Protein AF-W2GZD4-F1 (afdb_monomer)

Sequence (112 aa):
MTNEVHALETRHIYAIPPMPEVCPIFAIGLYRMVYGVDSNVIQVFRGNDQYDRFRKTLRRVLESPGLKNELDRVGVRCGDIGTHSMRKEAATYCSSGSTACPSAIAVHLRTG

Secondary structure (DSSP, 8-state):
----------------TT-GGG-HHHHHHHHHHHH---TT---SS-SS-HHHHHHHHHHHHHTSHHHHHHHHHTT--GGG--HHHHHHHHHHHHHHSSTTPPPHHHHHHHH-

Foldseek 3Di:
DDPPPVPPPDFDADADVVCLVPGPVNVLVVVCVVPPDDPVDPDSDDDDDVVVVVQVVLLVVCPPPVNQVVCVVVVHHSVNDGPVNVLVVVLCCQCPVDPPHDHSVVSVVRSD

Organism: Phytophthora nicotianae (NCBI:txid4792)

Mean predicted aligned error: 8.43 Å

Radius of gyration: 17.73 Å; Cα contacts (8 Å, |Δi|>4): 56; chains: 1; bounding box: 33×49×42 Å

Solvent-accessible surface area (backbone atoms only — not comparable to full-atom values): 7153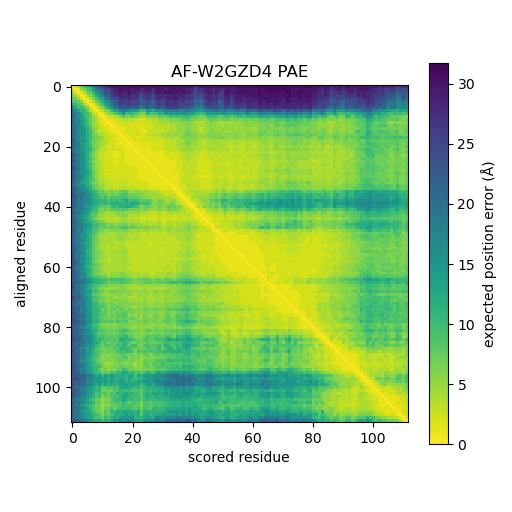 Å² total; per-residue (Å²): 137,80,85,77,72,78,72,76,76,82,78,85,85,68,73,39,83,95,46,57,93,76,11,61,54,54,51,52,49,54,49,38,71,76,72,52,84,58,94,89,50,92,64,92,64,86,81,76,63,63,66,61,52,48,50,54,50,51,51,56,54,39,66,31,73,71,49,35,53,52,32,55,73,74,73,41,58,65,86,76,65,45,80,69,46,56,59,51,50,52,45,48,48,56,43,64,70,46,102,82,40,58,54,62,65,68,41,50,77,72,68,111

Structure (mmCIF, N/CA/C/O backbone):
data_AF-W2GZD4-F1
#
_entry.id   AF-W2GZD4-F1
#
loop_
_atom_site.group_PDB
_atom_site.id
_atom_site.type_symbol
_atom_site.label_atom_id
_atom_site.label_alt_id
_atom_site.label_comp_id
_atom_site.label_asym_id
_atom_site.label_entity_id
_atom_site.label_seq_id
_atom_site.pdbx_PDB_ins_code
_atom_site.Cartn_x
_atom_site.Cartn_y
_atom_site.Cartn_z
_atom_site.occupancy
_atom_site.B_iso_or_equiv
_atom_site.auth_seq_id
_atom_site.auth_comp_id
_atom_site.auth_asym_id
_atom_site.auth_atom_id
_atom_site.pdbx_PDB_model_num
ATOM 1 N N . MET A 1 1 ? 11.451 35.560 -17.513 1.00 35.59 1 MET A N 1
ATOM 2 C CA . MET A 1 1 ? 10.638 34.325 -17.499 1.00 35.59 1 MET A CA 1
ATOM 3 C C . MET A 1 1 ? 11.585 33.140 -17.474 1.00 35.59 1 MET A C 1
ATOM 5 O O . MET A 1 1 ? 11.962 32.627 -18.517 1.00 35.59 1 MET A O 1
ATOM 9 N N . THR A 1 2 ? 12.064 32.784 -16.288 1.00 34.41 2 THR A N 1
ATOM 10 C CA . THR A 1 2 ? 12.835 31.559 -16.071 1.00 34.41 2 THR A CA 1
ATOM 11 C C . THR A 1 2 ? 11.838 30.419 -15.928 1.00 34.41 2 THR A C 1
ATOM 13 O O . THR A 1 2 ? 10.967 30.472 -15.065 1.00 34.41 2 THR A O 1
ATOM 16 N N . ASN A 1 3 ? 11.929 29.434 -16.820 1.00 38.56 3 ASN A N 1
ATOM 17 C CA . ASN A 1 3 ? 11.201 28.178 -16.707 1.00 38.56 3 ASN A CA 1
ATOM 18 C C . ASN A 1 3 ? 11.645 27.488 -15.413 1.00 38.56 3 ASN A C 1
ATOM 20 O O . ASN A 1 3 ? 12.687 26.834 -15.388 1.00 38.56 3 ASN A O 1
ATOM 24 N N . GLU A 1 4 ? 10.871 27.646 -14.341 1.00 39.81 4 GLU A N 1
ATOM 25 C CA . GLU A 1 4 ? 10.936 26.734 -13.208 1.00 39.81 4 GLU A CA 1
ATOM 26 C C . GLU A 1 4 ? 10.394 25.392 -13.688 1.00 39.81 4 GLU A C 1
ATOM 28 O O . GLU A 1 4 ? 9.196 25.110 -13.689 1.00 39.81 4 GLU A O 1
ATOM 33 N N . VAL A 1 5 ? 11.314 24.558 -14.162 1.00 47.34 5 VAL A N 1
ATOM 34 C CA . VAL A 1 5 ? 11.112 23.119 -14.171 1.00 47.34 5 VAL A CA 1
ATOM 35 C C . VAL A 1 5 ? 10.887 22.777 -12.703 1.00 47.34 5 VAL A C 1
ATOM 37 O O . VAL A 1 5 ? 11.838 22.791 -11.925 1.00 47.34 5 VAL A O 1
ATOM 40 N N . HIS A 1 6 ? 9.632 22.578 -12.294 1.00 49.75 6 HIS A N 1
ATOM 41 C CA . HIS A 1 6 ? 9.320 21.998 -10.995 1.00 49.75 6 HIS A CA 1
ATOM 42 C C . HIS A 1 6 ? 10.101 20.686 -10.919 1.00 49.75 6 HIS A C 1
ATOM 44 O O . HIS A 1 6 ? 9.708 19.685 -11.522 1.00 49.75 6 HIS A O 1
ATOM 50 N N . ALA A 1 7 ? 11.252 20.709 -10.248 1.00 47.69 7 ALA A N 1
ATOM 51 C CA . ALA A 1 7 ? 11.980 19.505 -9.927 1.00 47.69 7 ALA A CA 1
ATOM 52 C C . ALA A 1 7 ? 10.992 18.644 -9.142 1.00 47.69 7 ALA A C 1
ATOM 54 O O . ALA A 1 7 ? 10.525 19.046 -8.077 1.00 47.69 7 ALA A O 1
ATOM 55 N N . LEU A 1 8 ? 10.594 17.508 -9.717 1.00 55.88 8 LEU A N 1
ATOM 56 C CA . LEU A 1 8 ? 9.863 16.481 -8.990 1.00 55.88 8 LEU A CA 1
ATOM 57 C C . LEU A 1 8 ? 10.698 16.180 -7.746 1.00 55.88 8 LEU A C 1
ATOM 59 O O . LEU A 1 8 ? 11.769 15.591 -7.871 1.00 55.88 8 LEU A O 1
ATOM 63 N N . GLU A 1 9 ? 10.264 16.647 -6.574 1.00 62.00 9 GLU A N 1
ATOM 64 C CA . GLU A 1 9 ? 10.983 16.378 -5.334 1.00 62.00 9 G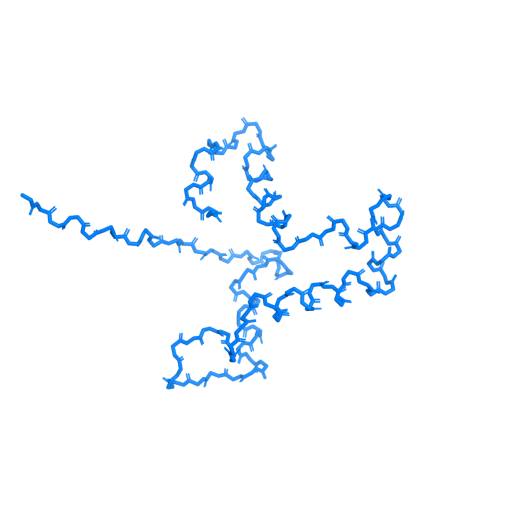LU A CA 1
ATOM 65 C C . GLU A 1 9 ? 11.134 14.863 -5.190 1.00 62.00 9 GLU A C 1
ATOM 67 O O . GLU A 1 9 ? 10.148 14.120 -5.106 1.00 62.00 9 GLU A O 1
ATOM 72 N N . THR A 1 10 ? 12.382 14.396 -5.203 1.00 66.75 10 THR A N 1
ATOM 73 C CA . THR A 1 10 ? 12.699 12.984 -5.031 1.00 66.75 10 THR A CA 1
ATOM 74 C C . THR A 1 10 ? 12.214 12.548 -3.654 1.00 66.75 10 THR A C 1
ATOM 76 O O . THR A 1 10 ? 12.763 12.940 -2.624 1.00 66.75 10 THR A O 1
ATOM 79 N N . ARG A 1 11 ? 11.163 11.726 -3.615 1.00 71.69 11 ARG A N 1
ATOM 80 C CA . ARG A 1 11 ? 10.673 11.144 -2.363 1.00 71.69 11 ARG A CA 1
ATOM 81 C C . ARG A 1 11 ? 11.558 9.959 -2.001 1.00 71.69 11 ARG A C 1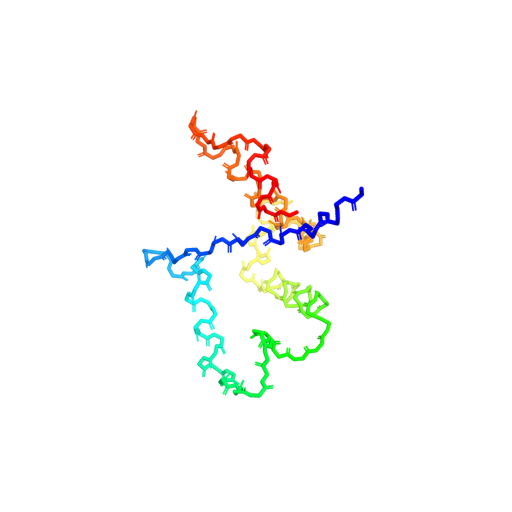
ATOM 83 O O . ARG A 1 11 ? 11.672 9.005 -2.768 1.00 71.69 11 ARG A O 1
ATOM 90 N N . HIS A 1 12 ? 12.163 10.009 -0.822 1.00 79.94 12 HIS A N 1
ATOM 91 C CA . HIS A 1 12 ? 12.947 8.899 -0.295 1.00 79.94 12 HIS A CA 1
ATOM 92 C C . HIS A 1 12 ? 12.030 7.880 0.392 1.00 79.94 12 HIS A C 1
ATOM 94 O O . HIS A 1 12 ? 11.203 8.244 1.228 1.00 79.94 12 HIS A O 1
ATOM 100 N N . ILE A 1 13 ? 12.189 6.603 0.042 1.00 83.56 13 ILE A N 1
ATOM 101 C CA . ILE A 1 13 ? 11.506 5.470 0.674 1.00 83.56 13 ILE A CA 1
ATOM 102 C C . ILE A 1 13 ? 12.565 4.654 1.412 1.00 83.56 13 ILE A C 1
ATOM 104 O O . ILE A 1 13 ? 13.587 4.297 0.830 1.00 83.56 13 ILE A O 1
ATOM 108 N N . TYR A 1 14 ? 12.319 4.361 2.688 1.00 86.06 14 TYR A N 1
ATOM 109 C CA . TYR A 1 14 ? 13.264 3.655 3.551 1.00 86.06 14 TYR A CA 1
ATOM 110 C C . TYR A 1 14 ? 12.795 2.229 3.842 1.00 86.06 14 TYR A C 1
ATOM 112 O O . TYR A 1 14 ? 11.597 1.939 3.864 1.00 86.06 14 TYR A O 1
ATOM 120 N N . ALA A 1 15 ? 13.753 1.333 4.073 1.00 92.19 15 ALA A N 1
ATOM 121 C CA . ALA A 1 15 ? 13.467 -0.008 4.560 1.00 92.19 15 ALA A CA 1
ATOM 122 C C . ALA A 1 15 ? 13.110 0.022 6.054 1.00 92.19 15 ALA A C 1
ATOM 124 O O . ALA A 1 15 ? 13.627 0.844 6.808 1.00 92.19 15 ALA A O 1
ATOM 125 N N . ILE A 1 16 ? 12.277 -0.928 6.481 1.00 92.25 16 ILE A N 1
ATOM 126 C CA . ILE A 1 16 ? 11.910 -1.160 7.883 1.00 92.25 16 ILE A CA 1
ATOM 127 C C . ILE A 1 16 ? 12.248 -2.625 8.228 1.00 92.25 16 ILE A C 1
ATOM 129 O O . ILE A 1 16 ? 11.356 -3.470 8.239 1.00 92.25 16 ILE A O 1
ATOM 133 N N .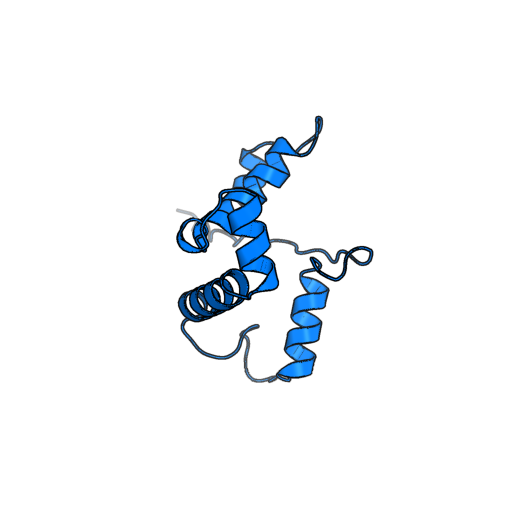 PRO A 1 17 ? 13.532 -2.974 8.454 1.00 91.12 17 PRO A N 1
ATOM 134 C CA . PRO A 1 17 ? 13.939 -4.366 8.678 1.00 91.12 17 PRO A CA 1
ATOM 135 C C . PRO A 1 17 ? 13.254 -5.082 9.859 1.00 91.12 17 PRO A C 1
ATOM 137 O O . PRO A 1 17 ? 12.944 -6.259 9.703 1.00 91.12 17 PRO A O 1
ATOM 140 N N . PRO A 1 18 ? 12.973 -4.427 11.007 1.00 94.69 18 PRO A N 1
ATOM 141 C CA . PRO A 1 18 ? 12.306 -5.092 12.132 1.00 94.69 18 PRO A CA 1
ATOM 142 C C . PRO A 1 18 ? 10.834 -5.452 11.889 1.00 94.69 18 PRO A C 1
ATOM 144 O O . PRO A 1 18 ? 10.282 -6.236 12.651 1.00 94.69 18 PRO A O 1
ATOM 147 N N . MET A 1 19 ? 10.190 -4.860 10.876 1.00 93.38 19 MET A N 1
ATOM 148 C CA . MET A 1 19 ? 8.773 -5.074 10.555 1.00 93.38 19 MET A CA 1
ATOM 149 C C . MET A 1 19 ? 8.615 -5.315 9.045 1.00 93.38 19 MET A C 1
ATOM 151 O O . MET A 1 19 ? 8.184 -4.418 8.305 1.00 93.38 19 MET A O 1
ATOM 155 N N . PRO A 1 20 ? 9.024 -6.496 8.547 1.00 93.75 20 PRO A N 1
ATOM 156 C CA . PRO A 1 20 ? 9.034 -6.790 7.118 1.00 93.75 20 PRO A CA 1
ATOM 157 C C . PRO A 1 20 ? 7.637 -6.735 6.482 1.00 93.75 20 PRO A C 1
ATOM 159 O O . PRO A 1 20 ? 7.527 -6.398 5.305 1.00 93.75 20 PRO A O 1
ATOM 162 N N . GLU A 1 21 ? 6.573 -6.983 7.248 1.00 91.69 21 GLU A N 1
ATOM 163 C CA . GLU A 1 21 ? 5.177 -7.008 6.790 1.00 91.69 21 GLU A CA 1
ATOM 164 C C . GLU A 1 21 ? 4.699 -5.646 6.269 1.00 91.69 21 GLU A C 1
ATOM 166 O O . GLU A 1 21 ? 3.821 -5.582 5.409 1.00 91.69 21 GLU A O 1
ATOM 171 N N . VAL A 1 22 ? 5.290 -4.555 6.766 1.00 89.06 22 VAL A N 1
ATOM 172 C CA . VAL A 1 22 ? 4.974 -3.174 6.360 1.00 89.06 22 VAL A CA 1
ATOM 173 C C . VAL A 1 22 ? 6.140 -2.486 5.645 1.00 89.06 22 VAL A C 1
ATOM 175 O O . VAL A 1 22 ? 6.053 -1.307 5.306 1.00 89.06 22 VAL A O 1
ATOM 178 N N . CYS A 1 23 ? 7.244 -3.199 5.400 1.00 93.25 23 CYS A N 1
ATOM 179 C CA . CYS A 1 23 ? 8.437 -2.649 4.767 1.00 93.25 23 CYS A CA 1
ATOM 180 C C . CYS A 1 23 ? 8.244 -2.526 3.240 1.00 93.25 23 CYS A C 1
ATOM 182 O O . CYS A 1 23 ? 8.199 -3.543 2.539 1.00 93.25 23 CYS A O 1
ATOM 184 N N . PRO A 1 24 ? 8.207 -1.304 2.671 1.00 90.81 24 PRO A N 1
ATOM 185 C CA . PRO A 1 24 ? 7.940 -1.117 1.244 1.00 90.81 24 PRO A CA 1
ATOM 186 C C . PRO A 1 24 ? 9.059 -1.679 0.357 1.00 90.81 24 PRO A C 1
ATOM 188 O O . PRO A 1 24 ? 8.788 -2.242 -0.702 1.00 90.81 24 PRO A O 1
ATOM 191 N N . ILE A 1 25 ? 10.317 -1.576 0.799 1.00 94.12 25 ILE A N 1
ATOM 192 C CA . ILE A 1 25 ? 11.473 -2.106 0.062 1.00 94.12 25 ILE A CA 1
ATOM 193 C C . ILE A 1 25 ? 11.418 -3.636 -0.004 1.00 94.12 25 ILE A C 1
ATOM 195 O O . ILE A 1 25 ? 11.643 -4.217 -1.065 1.00 94.12 25 ILE A O 1
ATOM 199 N N . PHE A 1 26 ? 11.053 -4.287 1.106 1.00 95.12 26 PHE A N 1
ATOM 200 C CA . PHE A 1 26 ? 10.886 -5.737 1.149 1.00 95.12 26 PHE A CA 1
ATOM 201 C C . PHE A 1 26 ? 9.716 -6.196 0.271 1.00 95.12 26 PHE A C 1
ATOM 203 O O . PHE A 1 26 ? 9.879 -7.120 -0.525 1.00 95.12 26 PHE A O 1
ATOM 210 N N . ALA A 1 27 ? 8.573 -5.503 0.328 1.00 93.81 27 ALA A N 1
ATOM 211 C CA . ALA A 1 27 ? 7.412 -5.806 -0.508 1.00 93.81 27 ALA A CA 1
ATOM 212 C C . ALA A 1 27 ? 7.724 -5.712 -2.015 1.00 93.81 27 ALA A C 1
ATOM 214 O O . ALA A 1 27 ? 7.321 -6.584 -2.788 1.00 93.81 27 ALA A O 1
ATOM 215 N N . ILE A 1 28 ? 8.484 -4.693 -2.440 1.00 92.31 28 ILE A N 1
ATOM 216 C CA . ILE A 1 28 ? 8.939 -4.555 -3.834 1.00 92.31 28 ILE A CA 1
ATOM 217 C C . ILE A 1 28 ? 9.892 -5.695 -4.210 1.00 92.31 28 ILE A C 1
ATOM 219 O O . ILE A 1 28 ? 9.749 -6.270 -5.290 1.00 92.31 28 ILE A O 1
ATOM 223 N N . GLY A 1 29 ? 10.833 -6.046 -3.329 1.00 93.00 29 GLY A N 1
ATOM 224 C CA . GLY A 1 29 ? 11.747 -7.170 -3.540 1.00 93.00 29 GLY A CA 1
ATOM 225 C C . GLY A 1 29 ? 10.999 -8.486 -3.753 1.00 93.00 29 GLY A C 1
ATOM 226 O O . GLY A 1 29 ? 11.206 -9.155 -4.764 1.00 93.00 29 GLY A O 1
ATOM 227 N N . LEU A 1 30 ? 10.055 -8.804 -2.863 1.00 94.62 30 LEU A N 1
ATOM 228 C CA . LEU A 1 30 ? 9.221 -10.002 -2.957 1.00 94.62 30 LEU A CA 1
ATOM 229 C C . LEU A 1 30 ? 8.401 -10.019 -4.254 1.00 94.62 30 LEU A C 1
ATOM 231 O O . LEU A 1 30 ? 8.369 -11.027 -4.958 1.00 94.62 30 LEU A O 1
ATOM 235 N N . TYR A 1 31 ? 7.787 -8.888 -4.616 1.00 93.19 31 TYR A N 1
ATOM 236 C CA . TYR A 1 31 ? 7.075 -8.750 -5.886 1.00 93.19 31 TYR A CA 1
ATOM 237 C C . TYR A 1 31 ? 7.991 -9.078 -7.072 1.00 93.19 31 TYR A C 1
ATOM 239 O O . TYR A 1 31 ? 7.622 -9.844 -7.961 1.00 93.19 31 TYR A O 1
ATOM 247 N N . ARG A 1 32 ? 9.213 -8.545 -7.079 1.00 91.56 32 ARG A N 1
ATOM 248 C CA . ARG A 1 32 ? 10.162 -8.758 -8.172 1.00 91.56 32 ARG A CA 1
ATOM 249 C C . ARG A 1 32 ? 10.698 -10.192 -8.223 1.00 91.56 32 ARG A C 1
ATOM 251 O O . ARG A 1 32 ? 10.932 -10.696 -9.316 1.00 91.56 32 ARG A O 1
ATOM 258 N N . MET A 1 33 ? 10.822 -10.870 -7.081 1.00 93.12 33 MET A N 1
ATOM 259 C CA . MET A 1 33 ? 11.155 -12.299 -7.029 1.00 93.12 33 MET A CA 1
ATOM 260 C C . MET A 1 33 ? 10.044 -13.169 -7.628 1.00 93.12 33 MET A C 1
ATOM 262 O O . MET A 1 33 ? 10.336 -14.118 -8.346 1.00 93.12 33 MET A O 1
ATOM 266 N N . VAL A 1 34 ? 8.775 -12.832 -7.373 1.00 93.88 34 VAL A N 1
ATOM 267 C CA . VAL A 1 34 ? 7.622 -13.593 -7.884 1.00 93.88 34 VAL A CA 1
ATOM 268 C C . VAL A 1 34 ? 7.376 -13.340 -9.374 1.00 93.88 34 VAL A C 1
ATOM 270 O O . VAL A 1 34 ? 7.050 -14.266 -10.112 1.00 93.88 34 VAL A O 1
ATOM 273 N N . TYR A 1 35 ? 7.513 -12.093 -9.834 1.00 89.69 35 TYR A N 1
ATOM 274 C CA . TYR A 1 35 ? 7.129 -11.694 -11.195 1.00 89.69 35 TYR A CA 1
ATOM 275 C C . TYR A 1 35 ? 8.300 -11.503 -12.170 1.00 89.69 35 TYR A C 1
ATOM 277 O O . TYR A 1 35 ? 8.048 -11.272 -13.359 1.00 89.69 35 TYR A O 1
ATOM 285 N N . GLY A 1 36 ? 9.539 -11.605 -11.684 1.00 87.88 36 GLY A N 1
ATOM 286 C CA . GLY A 1 36 ? 10.765 -11.361 -12.438 1.00 87.88 36 GLY A CA 1
ATOM 287 C C . GLY A 1 36 ? 11.099 -9.874 -12.613 1.00 87.88 36 GLY A C 1
ATOM 288 O O . GLY A 1 36 ? 10.265 -8.983 -12.420 1.00 87.88 36 GLY A O 1
ATOM 289 N N . VAL A 1 37 ? 12.347 -9.604 -13.001 1.00 84.69 37 VAL A N 1
ATOM 290 C CA . VAL A 1 37 ? 12.809 -8.285 -13.457 1.00 84.69 37 VAL A CA 1
ATOM 291 C C . VAL A 1 37 ? 12.874 -8.315 -14.981 1.00 84.69 37 VAL A C 1
ATOM 293 O O . VAL A 1 37 ? 13.615 -9.118 -15.538 1.00 84.69 37 VAL A O 1
ATOM 296 N N . ASP A 1 38 ? 12.132 -7.433 -15.648 1.00 83.62 38 ASP A N 1
ATOM 297 C CA . ASP A 1 38 ? 12.315 -7.174 -17.078 1.00 83.62 38 ASP A CA 1
ATOM 298 C C . ASP A 1 38 ? 13.190 -5.930 -17.252 1.00 83.62 38 ASP A C 1
ATOM 300 O O . ASP A 1 38 ? 12.801 -4.831 -16.850 1.00 83.62 38 ASP A O 1
ATOM 304 N N . SER A 1 39 ? 14.380 -6.113 -17.824 1.00 82.06 39 SER A N 1
ATOM 305 C CA . SER A 1 39 ? 15.346 -5.038 -18.077 1.00 82.06 39 SER A CA 1
ATOM 306 C C . SER A 1 39 ? 14.849 -4.013 -19.099 1.00 82.06 39 SER A C 1
ATOM 308 O O . SER A 1 39 ? 15.366 -2.900 -19.141 1.00 82.06 39 SER A O 1
ATOM 310 N N . ASN A 1 40 ? 13.845 -4.362 -19.908 1.00 82.75 40 ASN A N 1
ATOM 311 C CA . ASN A 1 40 ? 13.286 -3.487 -20.938 1.00 82.75 40 ASN A CA 1
ATOM 312 C C . ASN A 1 40 ? 12.104 -2.646 -20.432 1.00 82.75 40 ASN A C 1
ATOM 314 O O . ASN A 1 40 ? 11.575 -1.817 -21.172 1.00 82.75 40 ASN A O 1
ATOM 318 N N . VAL A 1 41 ? 11.670 -2.844 -19.180 1.00 81.50 41 VAL A N 1
ATOM 319 C CA . VAL A 1 41 ? 10.501 -2.172 -18.604 1.00 81.50 41 VAL A CA 1
ATOM 320 C C . VAL A 1 41 ? 10.912 -1.308 -17.415 1.00 81.50 41 VAL A C 1
ATOM 322 O O . VAL A 1 41 ? 11.342 -1.798 -16.374 1.00 81.50 41 VAL A O 1
ATOM 325 N N . ILE A 1 42 ? 10.690 0.001 -17.545 1.00 83.00 42 ILE A N 1
ATOM 326 C CA . ILE A 1 42 ? 10.982 1.000 -16.499 1.00 83.00 42 ILE A CA 1
ATOM 327 C C . ILE A 1 42 ? 9.956 0.930 -15.347 1.00 83.00 42 ILE A C 1
ATOM 329 O O . ILE A 1 42 ? 10.194 1.404 -14.238 1.00 83.00 42 ILE A O 1
ATOM 333 N N . GLN A 1 43 ? 8.793 0.316 -15.579 1.00 85.56 43 GLN A N 1
ATOM 334 C CA . GLN A 1 43 ? 7.714 0.233 -14.598 1.00 85.56 43 GLN A CA 1
ATOM 335 C C . GLN A 1 43 ? 8.024 -0.775 -13.474 1.00 85.56 43 GLN A C 1
ATOM 337 O O . GLN A 1 43 ? 8.418 -1.926 -13.697 1.00 85.56 43 GLN A O 1
ATOM 342 N N . VAL A 1 44 ? 7.774 -0.358 -12.229 1.00 86.38 44 VAL A N 1
ATOM 343 C CA . VAL A 1 44 ? 7.913 -1.223 -11.043 1.00 86.38 44 VAL A CA 1
ATOM 344 C C . VAL A 1 44 ? 6.834 -2.311 -11.017 1.00 86.38 44 VAL A C 1
ATOM 346 O O . VAL A 1 44 ? 7.123 -3.456 -10.675 1.00 86.38 44 VAL A O 1
ATOM 349 N N . PHE A 1 45 ? 5.608 -1.982 -11.426 1.00 89.31 45 PHE A N 1
ATOM 350 C CA . PHE A 1 45 ? 4.483 -2.915 -11.470 1.00 89.31 45 PHE A CA 1
ATOM 351 C C . PHE A 1 45 ? 4.092 -3.207 -12.915 1.00 89.31 45 PHE A C 1
ATOM 353 O O . PHE A 1 45 ? 3.972 -2.296 -13.728 1.00 89.31 45 PHE A O 1
ATOM 360 N N . ARG A 1 46 ? 3.866 -4.485 -13.228 1.00 86.25 46 ARG A N 1
ATOM 361 C CA . ARG A 1 46 ? 3.453 -4.927 -14.569 1.00 86.25 46 ARG A CA 1
ATOM 362 C C . ARG A 1 46 ? 2.042 -4.447 -14.910 1.00 86.25 46 ARG A C 1
ATOM 364 O O . ARG A 1 46 ? 1.213 -4.319 -14.009 1.00 86.25 46 ARG A O 1
ATOM 371 N N . GLY A 1 47 ? 1.747 -4.315 -16.201 1.00 86.31 47 GLY A N 1
ATOM 372 C CA . GLY A 1 47 ? 0.407 -4.035 -16.726 1.00 86.31 47 GLY A CA 1
ATOM 373 C C 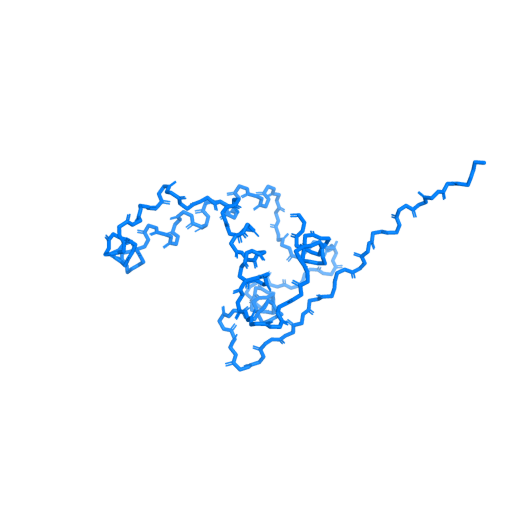. GLY A 1 47 ? -0.003 -2.563 -16.652 1.00 86.31 47 GLY A C 1
ATOM 374 O O . GLY A 1 47 ? 0.758 -1.705 -16.210 1.00 86.31 47 GLY A O 1
ATOM 375 N N . ASN A 1 48 ? -1.238 -2.295 -17.069 1.00 85.00 48 ASN A N 1
ATOM 376 C CA . ASN A 1 48 ? -1.854 -0.968 -17.044 1.00 85.00 48 ASN A CA 1
ATOM 377 C C . ASN A 1 48 ? -2.890 -0.872 -15.903 1.00 85.00 48 ASN A C 1
ATOM 379 O O . ASN A 1 48 ? -3.122 -1.850 -15.188 1.00 85.00 48 ASN A O 1
ATOM 383 N N . ASP A 1 49 ? -3.474 0.312 -15.698 1.00 90.25 49 ASP A N 1
ATOM 384 C CA . ASP A 1 49 ? -4.574 0.551 -14.744 1.00 90.25 49 ASP A CA 1
ATOM 385 C C . ASP A 1 49 ? -4.272 0.146 -13.293 1.00 90.25 49 ASP A C 1
ATOM 387 O O . ASP A 1 49 ? -5.060 -0.511 -12.605 1.00 90.25 49 ASP A O 1
ATOM 391 N N . GLN A 1 50 ? -3.106 0.570 -12.796 1.00 89.50 50 GLN A N 1
ATOM 392 C CA . GLN A 1 50 ? -2.616 0.204 -11.461 1.00 89.50 50 GLN A CA 1
ATOM 393 C C . GLN A 1 50 ? -3.597 0.560 -10.338 1.00 89.50 50 GLN A C 1
ATOM 395 O O . GLN A 1 50 ? -3.744 -0.207 -9.387 1.00 89.50 50 GLN A O 1
ATOM 400 N N . TYR A 1 51 ? -4.318 1.676 -10.471 1.00 89.00 51 TYR A N 1
ATOM 401 C CA . TYR A 1 51 ? -5.333 2.081 -9.502 1.00 89.00 51 TYR A CA 1
ATOM 402 C C . TYR A 1 51 ? -6.476 1.061 -9.395 1.00 89.00 51 TYR A C 1
ATOM 404 O O . TYR A 1 51 ? -6.840 0.658 -8.290 1.00 89.00 51 TYR A O 1
ATOM 412 N N . ASP A 1 52 ? -7.028 0.610 -10.525 1.00 92.06 52 ASP A N 1
ATOM 413 C CA . ASP A 1 52 ? -8.141 -0.344 -10.532 1.00 92.06 52 ASP A CA 1
ATOM 414 C C . ASP A 1 52 ? -7.693 -1.729 -10.044 1.00 92.06 52 ASP A C 1
ATOM 416 O O . ASP A 1 52 ? -8.374 -2.373 -9.242 1.00 92.06 52 ASP A O 1
ATOM 420 N N . ARG A 1 53 ? -6.487 -2.157 -10.434 1.00 92.88 53 ARG A N 1
ATOM 421 C CA . ARG A 1 53 ? -5.880 -3.399 -9.935 1.00 92.88 53 ARG A CA 1
ATOM 422 C C . ARG A 1 53 ? -5.680 -3.371 -8.425 1.00 92.88 53 ARG A C 1
ATOM 424 O O . ARG A 1 53 ? -6.035 -4.336 -7.742 1.00 92.88 53 ARG A O 1
ATOM 431 N N . PHE A 1 54 ? -5.145 -2.269 -7.903 1.00 91.00 54 PHE A N 1
ATOM 432 C CA . PHE A 1 54 ? -4.979 -2.068 -6.469 1.00 91.00 54 PHE A CA 1
ATOM 433 C C . PHE A 1 54 ? -6.332 -2.085 -5.758 1.00 91.00 54 PHE A C 1
ATOM 435 O O . PHE A 1 54 ? -6.511 -2.852 -4.818 1.00 91.00 54 PHE A O 1
ATOM 442 N N . ARG A 1 55 ? -7.323 -1.339 -6.262 1.00 91.31 55 ARG A N 1
ATOM 443 C CA . ARG A 1 55 ? -8.687 -1.305 -5.717 1.00 91.31 55 ARG A CA 1
ATOM 444 C C . ARG A 1 55 ? -9.322 -2.697 -5.638 1.00 91.31 55 ARG A C 1
ATOM 446 O O . ARG A 1 55 ? -9.900 -3.046 -4.610 1.00 91.31 55 ARG A O 1
ATOM 453 N N . LYS A 1 56 ? -9.221 -3.495 -6.705 1.00 93.50 56 LYS A N 1
ATOM 454 C CA . LYS A 1 56 ? -9.749 -4.870 -6.755 1.00 93.50 56 LYS A CA 1
ATOM 455 C C . LYS A 1 56 ? -9.029 -5.794 -5.774 1.00 93.50 56 LYS A C 1
ATOM 457 O O . LYS A 1 56 ? -9.673 -6.598 -5.104 1.00 93.50 56 LYS A O 1
ATOM 462 N N . THR A 1 57 ? -7.708 -5.661 -5.674 1.00 92.75 57 THR A N 1
ATOM 463 C CA . THR A 1 57 ? -6.890 -6.449 -4.742 1.00 92.75 57 THR A CA 1
ATOM 464 C C . THR A 1 57 ? -7.220 -6.098 -3.295 1.00 92.75 57 THR A C 1
ATOM 466 O O . THR A 1 57 ? -7.468 -6.998 -2.499 1.00 92.75 57 THR A O 1
ATOM 469 N N . LEU A 1 58 ? -7.315 -4.804 -2.978 1.00 92.31 58 LEU A N 1
ATOM 470 C CA . LEU A 1 58 ? -7.707 -4.306 -1.664 1.00 92.31 58 LEU A CA 1
ATOM 471 C C . LEU A 1 58 ? -9.071 -4.864 -1.252 1.00 92.31 58 LEU A C 1
ATOM 473 O O . LEU A 1 58 ? -9.193 -5.435 -0.174 1.00 92.31 58 LEU A O 1
ATOM 477 N N . ARG A 1 59 ? -10.072 -4.789 -2.138 1.00 93.12 59 ARG A N 1
ATOM 478 C CA . ARG A 1 59 ? -11.403 -5.351 -1.871 1.00 93.12 59 ARG A CA 1
ATOM 479 C C . ARG A 1 59 ? -11.340 -6.839 -1.528 1.00 93.12 59 ARG A C 1
ATOM 481 O O . ARG A 1 59 ? -11.914 -7.249 -0.528 1.00 93.12 59 ARG A O 1
ATOM 488 N N . ARG A 1 60 ? -10.594 -7.627 -2.307 1.00 94.81 60 ARG A N 1
ATOM 489 C CA . ARG A 1 60 ? -10.428 -9.067 -2.059 1.00 94.81 60 ARG A CA 1
ATOM 490 C C . ARG A 1 60 ? -9.805 -9.355 -0.690 1.00 94.81 60 ARG A C 1
ATOM 492 O O . ARG A 1 60 ? -10.204 -10.314 -0.040 1.00 94.81 60 ARG A O 1
ATOM 499 N N . VAL A 1 61 ? -8.824 -8.555 -0.269 1.00 93.31 61 VAL A N 1
ATOM 500 C CA . VAL A 1 61 ? -8.175 -8.711 1.042 1.00 93.31 61 VAL A CA 1
ATOM 501 C C . VAL A 1 61 ? -9.149 -8.372 2.171 1.00 93.31 61 VAL A C 1
ATOM 503 O O . VAL A 1 61 ? -9.276 -9.159 3.106 1.00 93.31 61 VAL A O 1
ATOM 506 N N . LEU A 1 62 ? -9.882 -7.260 2.060 1.00 93.31 62 LEU A N 1
ATOM 507 C CA . LEU A 1 62 ? -10.880 -6.837 3.053 1.00 93.31 62 LEU A CA 1
ATOM 508 C C . LEU A 1 62 ? -12.021 -7.852 3.204 1.00 93.31 62 LEU A C 1
ATOM 510 O O . LEU A 1 62 ? -12.473 -8.106 4.313 1.00 93.31 62 LEU A O 1
ATOM 514 N N . GLU A 1 63 ? -12.443 -8.474 2.104 1.00 94.75 63 GLU A N 1
ATOM 515 C CA . GLU A 1 63 ? -13.496 -9.495 2.090 1.00 94.75 63 GLU A CA 1
ATOM 516 C C . GLU A 1 63 ? -13.009 -10.889 2.525 1.00 94.75 63 GLU A C 1
ATOM 518 O O . GLU A 1 63 ? -13.816 -11.818 2.615 1.00 94.75 63 GLU A O 1
ATOM 523 N N . SER A 1 64 ? -11.709 -11.066 2.801 1.00 95.12 64 SER A N 1
ATOM 524 C CA . SER A 1 64 ? -11.187 -12.346 3.287 1.00 95.12 64 SER A CA 1
ATOM 525 C C . SER A 1 64 ? -11.811 -12.705 4.646 1.00 95.12 64 SER A C 1
ATOM 527 O O . SER A 1 64 ? -11.966 -11.817 5.485 1.00 95.12 64 SER A O 1
ATOM 529 N N . PRO A 1 65 ? -12.159 -13.982 4.913 1.00 90.44 65 PRO A N 1
ATOM 530 C CA . PRO A 1 65 ? -12.925 -14.351 6.108 1.00 90.44 65 PRO A CA 1
ATOM 531 C C . PRO A 1 65 ? -12.311 -13.866 7.427 1.00 90.44 65 PRO A C 1
ATOM 533 O O . PRO A 1 65 ? -13.034 -13.394 8.297 1.00 90.44 65 PRO A O 1
ATOM 536 N N . GLY A 1 66 ? -10.982 -13.930 7.565 1.00 91.81 66 GLY A N 1
ATOM 537 C CA . GLY A 1 66 ? -10.295 -13.457 8.769 1.00 91.81 66 GLY A CA 1
ATOM 538 C C . GLY A 1 66 ? -10.403 -11.944 8.954 1.00 91.81 66 GLY A C 1
ATOM 539 O O . GLY A 1 66 ? -10.792 -11.480 10.021 1.00 91.81 66 GLY A O 1
ATOM 540 N N . LEU A 1 67 ? -10.108 -11.169 7.906 1.00 92.94 67 LEU A N 1
ATOM 541 C CA . LEU A 1 67 ? -10.104 -9.712 8.007 1.00 92.94 67 LEU A CA 1
ATOM 542 C C . LEU A 1 67 ? -11.519 -9.137 8.074 1.00 92.94 67 LEU A C 1
ATOM 544 O O . LEU A 1 67 ? -11.764 -8.221 8.851 1.00 92.94 67 LEU A O 1
ATOM 548 N N . LYS A 1 68 ? -12.465 -9.702 7.321 1.00 93.88 68 LYS A N 1
ATOM 549 C CA . LYS A 1 68 ? -13.868 -9.291 7.359 1.00 93.88 68 LYS A CA 1
ATOM 550 C C . LYS A 1 68 ? -14.458 -9.432 8.763 1.00 93.88 68 LYS A C 1
ATOM 552 O O . LYS A 1 68 ? -15.100 -8.502 9.236 1.00 93.88 68 LYS A O 1
ATOM 557 N N . ASN A 1 69 ? -14.194 -10.551 9.438 1.00 93.94 69 ASN A N 1
ATOM 558 C CA . ASN A 1 69 ? -14.669 -10.770 10.804 1.00 93.94 69 ASN A CA 1
ATOM 559 C C . ASN A 1 69 ? -14.075 -9.752 11.787 1.00 93.94 69 ASN A C 1
ATOM 561 O O . ASN A 1 69 ? -14.790 -9.248 12.649 1.00 93.94 69 ASN A O 1
ATOM 565 N N . GLU A 1 70 ? -12.787 -9.424 11.653 1.00 95.19 70 GLU A N 1
ATOM 566 C CA . GLU A 1 70 ? -12.156 -8.391 12.481 1.00 95.19 70 GLU A CA 1
ATOM 567 C C . GLU A 1 70 ? -12.728 -6.998 12.209 1.00 95.19 70 GLU A C 1
ATOM 569 O O . GLU A 1 70 ? -12.971 -6.248 13.151 1.00 95.19 70 GLU A O 1
ATOM 574 N N . LEU A 1 71 ? -12.993 -6.667 10.943 1.00 93.38 71 LEU A N 1
ATOM 575 C CA . LEU A 1 71 ? -13.639 -5.413 10.556 1.00 93.38 71 LEU A CA 1
ATOM 576 C C . LEU A 1 71 ? -15.046 -5.308 11.159 1.00 93.38 71 LEU A C 1
ATOM 578 O O . LEU A 1 71 ? -15.353 -4.318 11.825 1.00 93.38 71 LEU A O 1
ATOM 582 N N . ASP A 1 72 ? -15.855 -6.360 11.030 1.00 93.38 72 ASP A N 1
ATOM 583 C CA . ASP A 1 72 ? -17.1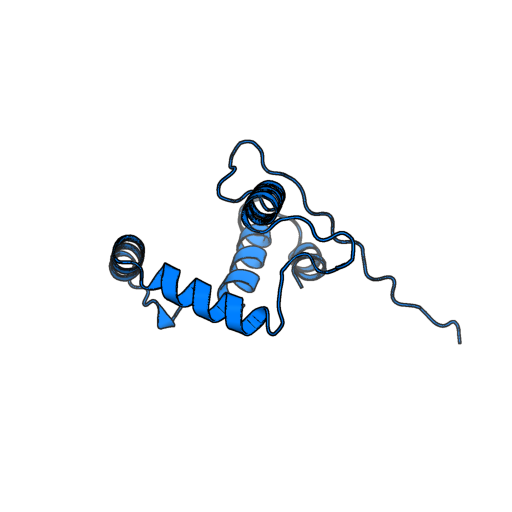90 -6.420 11.628 1.00 93.38 72 ASP A CA 1
ATOM 584 C C . ASP A 1 72 ? -17.116 -6.305 13.166 1.00 93.38 72 ASP A C 1
ATOM 586 O O . ASP A 1 72 ? -17.916 -5.587 13.771 1.00 93.38 72 ASP A O 1
ATOM 590 N N . ARG A 1 73 ? -16.111 -6.925 13.808 1.00 95.62 73 ARG A N 1
ATOM 591 C CA . ARG A 1 73 ? -15.871 -6.837 15.262 1.00 95.62 73 ARG A CA 1
ATOM 592 C C . ARG A 1 73 ? -15.586 -5.408 15.731 1.00 95.62 73 ARG A C 1
ATOM 594 O O . ARG A 1 73 ? -15.992 -5.048 16.834 1.00 95.62 73 ARG A O 1
ATOM 601 N N . VAL A 1 74 ? -14.896 -4.601 14.923 1.00 94.44 74 VAL A N 1
ATOM 602 C CA . VAL A 1 74 ? -14.624 -3.182 15.225 1.00 94.44 74 VAL A CA 1
ATOM 603 C C . VAL A 1 74 ? -15.691 -2.230 14.669 1.00 94.44 74 VAL A C 1
ATOM 605 O O . VAL A 1 74 ? -15.538 -1.015 14.771 1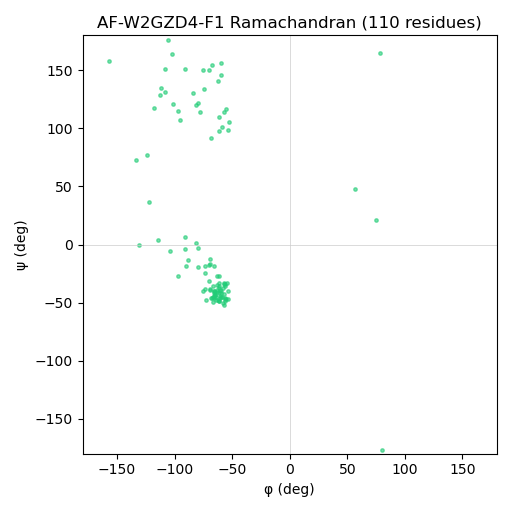.00 94.44 74 VAL A O 1
ATOM 608 N N . GLY A 1 75 ? -16.783 -2.761 14.109 1.00 94.62 75 GLY A N 1
ATOM 609 C CA . GLY A 1 75 ? -17.901 -1.973 13.590 1.00 94.62 75 GLY A CA 1
ATOM 610 C C . GLY A 1 75 ? -17.625 -1.280 12.252 1.00 94.62 75 GLY A C 1
ATOM 611 O O . GLY A 1 75 ? -18.310 -0.314 11.922 1.00 94.62 75 GLY A O 1
ATOM 612 N N . VAL A 1 76 ? -16.640 -1.753 11.485 1.00 93.06 76 VAL A N 1
ATOM 613 C CA . VAL A 1 76 ? -16.261 -1.211 10.172 1.00 93.06 76 VAL A CA 1
ATOM 614 C C . VAL A 1 76 ? -16.687 -2.188 9.085 1.00 93.06 76 VAL A C 1
ATOM 616 O O . VAL A 1 76 ? -16.383 -3.373 9.157 1.00 93.06 76 VAL A O 1
ATOM 619 N N . ARG A 1 77 ? -17.359 -1.718 8.030 1.00 90.75 77 ARG A N 1
ATOM 620 C CA . ARG A 1 77 ? -17.685 -2.568 6.877 1.00 90.75 77 ARG A CA 1
ATOM 621 C C . ARG A 1 77 ? -16.582 -2.472 5.834 1.00 90.75 77 ARG A C 1
ATOM 623 O O . ARG A 1 77 ? -15.976 -1.424 5.635 1.00 90.75 77 ARG A O 1
ATOM 630 N N . CYS A 1 78 ? -16.385 -3.538 5.058 1.00 87.38 78 CYS A N 1
ATOM 631 C CA . CYS A 1 78 ? -15.410 -3.541 3.957 1.00 87.38 78 CYS A CA 1
ATOM 632 C C . CYS A 1 78 ? -15.621 -2.385 2.958 1.00 87.38 78 CYS A C 1
ATOM 634 O O . CYS A 1 78 ? -14.660 -1.881 2.384 1.00 87.38 78 CYS A O 1
ATOM 636 N N . GLY A 1 79 ? -16.875 -1.969 2.741 1.00 86.62 79 GLY A N 1
ATOM 637 C CA . GLY A 1 79 ? -17.224 -0.859 1.850 1.00 86.62 79 GLY A CA 1
ATOM 638 C C . GLY A 1 79 ? -16.807 0.523 2.361 1.00 86.62 79 GLY A C 1
ATOM 639 O O . GLY A 1 79 ? -16.708 1.445 1.553 1.00 86.62 79 GLY A O 1
ATOM 640 N N . ASP A 1 80 ? -16.525 0.653 3.658 1.00 87.56 80 ASP A N 1
ATOM 641 C CA . ASP A 1 80 ? -16.139 1.917 4.291 1.00 87.56 80 ASP A CA 1
ATOM 642 C C . ASP A 1 80 ? -14.651 2.236 4.050 1.00 87.56 80 ASP A C 1
ATOM 644 O O . ASP A 1 80 ? -14.226 3.391 4.120 1.00 87.56 80 ASP A O 1
ATOM 648 N N . ILE A 1 81 ? -13.852 1.220 3.702 1.00 88.06 81 ILE A N 1
ATOM 649 C CA . ILE A 1 81 ? -12.420 1.353 3.425 1.00 88.06 81 ILE A CA 1
ATOM 650 C C . ILE A 1 81 ? -12.201 1.503 1.917 1.00 88.06 81 ILE A C 1
ATOM 652 O O . ILE A 1 81 ? -12.319 0.561 1.129 1.00 88.06 81 ILE A O 1
ATOM 656 N N . GLY A 1 82 ? -11.850 2.721 1.505 1.00 86.50 82 GLY A N 1
ATOM 657 C CA . GLY A 1 82 ? -11.496 3.050 0.128 1.00 86.50 82 GLY A CA 1
ATOM 658 C C . GLY A 1 82 ? -9.988 3.181 -0.084 1.00 86.50 82 GLY A C 1
ATOM 659 O O . GLY A 1 82 ? -9.217 3.417 0.842 1.00 86.50 82 GLY A O 1
ATOM 660 N N . THR A 1 83 ? -9.561 3.144 -1.347 1.00 82.88 83 THR A N 1
ATOM 661 C CA . THR A 1 83 ? -8.163 3.416 -1.741 1.00 82.88 83 THR A CA 1
ATOM 662 C C . THR A 1 83 ? -7.685 4.800 -1.286 1.00 82.88 83 THR A C 1
ATOM 664 O O . THR A 1 83 ? -6.523 4.973 -0.928 1.00 82.88 83 THR A O 1
ATOM 667 N N . HIS A 1 84 ? -8.587 5.786 -1.248 1.00 78.44 84 HIS A N 1
ATOM 668 C CA . HIS A 1 84 ? -8.296 7.127 -0.741 1.00 78.44 84 HIS A CA 1
ATOM 669 C C . HIS A 1 84 ? -8.165 7.189 0.788 1.00 78.44 84 HIS A C 1
ATOM 671 O O . HIS A 1 84 ? -7.490 8.096 1.277 1.00 78.44 84 HIS A O 1
ATOM 677 N N . SER A 1 85 ? -8.782 6.261 1.532 1.00 78.81 85 SER A N 1
ATOM 678 C CA . SER A 1 85 ? -8.702 6.213 2.998 1.00 78.81 85 SER A CA 1
ATOM 679 C C . SER A 1 85 ? 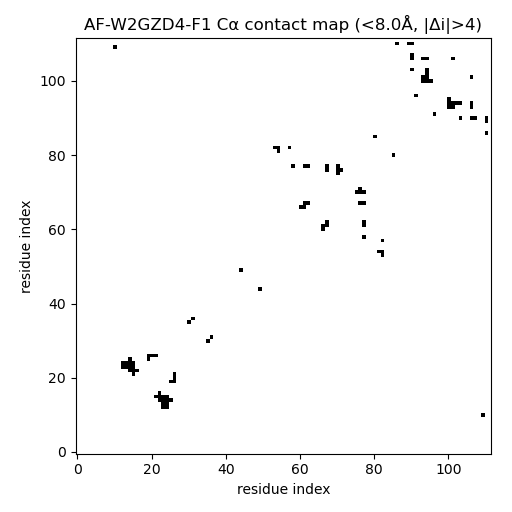-7.280 5.889 3.440 1.00 78.81 85 SER A C 1
ATOM 681 O O . SER A 1 85 ? -6.716 6.636 4.228 1.00 78.81 85 SER A O 1
ATOM 683 N N . MET A 1 86 ? -6.634 4.901 2.810 1.00 76.62 86 MET A N 1
ATOM 684 C CA . MET A 1 86 ? -5.260 4.499 3.149 1.00 76.62 86 MET A CA 1
ATOM 685 C C . MET A 1 86 ? -4.248 5.646 3.041 1.00 76.62 86 MET A C 1
ATOM 687 O O . MET A 1 86 ? -3.397 5.816 3.911 1.00 76.62 86 MET A O 1
ATOM 691 N N . ARG A 1 87 ? -4.347 6.468 1.986 1.00 72.31 87 ARG A N 1
ATOM 692 C CA . ARG A 1 87 ? -3.457 7.626 1.814 1.00 72.31 87 ARG A CA 1
ATOM 693 C C . ARG A 1 87 ? -3.663 8.665 2.920 1.00 72.31 87 ARG A C 1
ATOM 695 O O . ARG A 1 87 ? -2.691 9.201 3.443 1.00 72.31 87 ARG A O 1
ATOM 702 N N . LYS A 1 88 ? -4.922 8.947 3.269 1.00 80.56 88 LYS A N 1
ATOM 703 C CA . LYS A 1 88 ? -5.275 9.914 4.318 1.00 80.56 88 LYS A CA 1
ATOM 704 C C . LYS A 1 88 ? -4.856 9.414 5.697 1.00 80.56 88 LYS A C 1
ATOM 706 O O . LYS A 1 88 ? -4.224 10.153 6.437 1.00 80.56 88 LYS A O 1
ATOM 711 N N . GLU A 1 89 ? -5.151 8.158 6.006 1.00 79.19 89 GLU A N 1
ATOM 712 C CA . GLU A 1 89 ? -4.821 7.526 7.284 1.00 79.19 89 GLU A CA 1
ATOM 713 C C . GLU A 1 89 ? -3.314 7.490 7.530 1.00 79.19 89 GLU A C 1
ATOM 715 O O . GLU A 1 89 ? -2.877 7.826 8.628 1.00 79.19 89 GLU A O 1
ATOM 720 N N . ALA A 1 90 ? -2.508 7.175 6.509 1.00 80.12 90 ALA A N 1
ATOM 721 C CA . ALA A 1 90 ? -1.052 7.217 6.625 1.00 80.12 90 ALA A CA 1
ATOM 722 C C . ALA A 1 90 ? -0.545 8.628 6.976 1.00 80.12 90 ALA A C 1
ATOM 724 O O . ALA A 1 90 ? 0.292 8.784 7.866 1.00 80.12 90 ALA A O 1
ATOM 725 N N . ALA A 1 91 ? -1.082 9.666 6.323 1.00 81.62 91 ALA A N 1
ATOM 726 C CA . ALA A 1 91 ? -0.730 11.050 6.627 1.00 81.62 91 ALA A CA 1
ATOM 727 C C . ALA A 1 91 ? -1.158 11.445 8.050 1.00 81.62 91 ALA A C 1
ATOM 729 O O . ALA A 1 91 ? -0.356 12.013 8.795 1.00 81.62 91 ALA A O 1
ATOM 730 N N . THR A 1 92 ? -2.384 11.093 8.455 1.00 83.38 92 THR A N 1
ATOM 731 C CA . THR A 1 92 ? -2.881 11.326 9.815 1.00 83.38 92 THR A CA 1
ATOM 732 C C . THR A 1 92 ? -1.969 10.661 10.836 1.00 83.38 92 THR A C 1
ATOM 734 O O . THR A 1 92 ? -1.439 11.363 11.692 1.00 83.38 92 THR A O 1
ATOM 737 N N . TYR A 1 93 ? -1.678 9.368 10.679 1.00 83.88 93 TYR A N 1
ATOM 738 C CA . TYR A 1 93 ? -0.792 8.615 11.565 1.00 83.88 93 TYR A CA 1
ATOM 739 C C . TYR A 1 93 ? 0.581 9.283 11.724 1.00 83.88 93 TYR A C 1
ATOM 741 O O . TYR A 1 93 ? 1.043 9.486 12.847 1.00 83.88 93 TYR A O 1
ATOM 749 N N . CYS A 1 94 ? 1.211 9.712 10.624 1.00 81.19 94 CYS A N 1
ATOM 750 C CA . CYS A 1 94 ? 2.489 10.427 10.680 1.00 81.19 94 CYS A CA 1
ATOM 751 C C . CYS A 1 94 ? 2.395 11.773 11.416 1.00 81.19 94 CYS A C 1
ATOM 753 O O . CYS A 1 94 ? 3.349 12.168 12.083 1.00 81.19 94 CYS A O 1
ATOM 755 N N . SER A 1 95 ? 1.271 12.480 11.285 1.00 85.38 95 SER A N 1
ATOM 756 C CA . SER A 1 95 ? 1.057 13.809 11.874 1.00 85.38 95 SER A CA 1
ATOM 757 C C . SER A 1 95 ? 0.492 13.808 13.298 1.00 85.38 95 SER A C 1
ATOM 759 O O . SER A 1 95 ? 0.490 14.860 13.925 1.00 85.38 95 SER A O 1
ATOM 761 N N . SER A 1 96 ? -0.006 12.674 13.803 1.00 83.56 96 SER A N 1
ATOM 762 C CA . SER A 1 96 ? -0.672 12.586 15.113 1.00 83.56 96 SER A CA 1
ATOM 763 C C . SER A 1 96 ? -0.162 11.449 16.006 1.00 83.56 96 SER A C 1
ATOM 765 O O 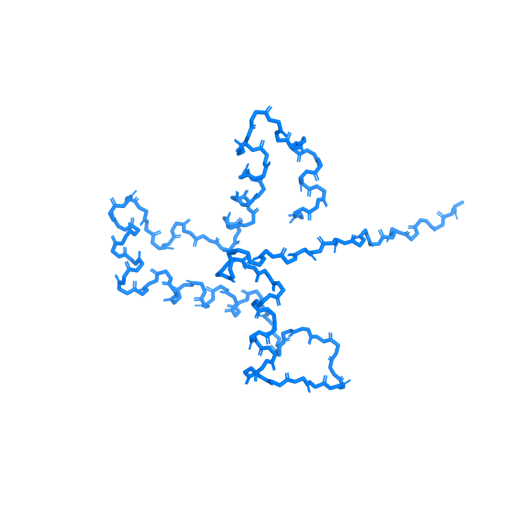. SER A 1 96 ? -0.666 11.272 17.111 1.00 83.56 96 SER A O 1
ATOM 767 N N . GLY A 1 97 ? 0.805 10.653 15.543 1.00 75.88 97 GLY A N 1
ATOM 768 C CA . GLY A 1 97 ? 1.280 9.450 16.239 1.00 75.88 97 GLY A CA 1
ATOM 769 C C . GLY A 1 97 ? 2.299 9.681 17.362 1.00 75.88 97 GLY A C 1
ATOM 770 O O . GLY A 1 97 ? 2.784 8.712 17.938 1.00 75.88 97 GLY A O 1
ATOM 771 N N . SER A 1 98 ? 2.677 10.927 17.662 1.00 77.75 98 SER A N 1
ATOM 772 C CA . SER A 1 98 ? 3.665 11.255 18.701 1.00 77.75 98 SER A CA 1
ATOM 773 C C . SER A 1 98 ? 3.482 12.687 19.207 1.00 77.75 98 SER A C 1
ATOM 775 O O . SER A 1 98 ? 2.962 13.529 18.489 1.00 77.75 98 SER A O 1
ATOM 777 N N . THR A 1 99 ? 3.959 13.006 20.411 1.00 80.44 99 THR A N 1
ATOM 778 C CA . THR A 1 99 ? 4.050 14.397 20.901 1.00 80.44 99 THR A CA 1
ATOM 779 C C . THR A 1 99 ? 5.106 15.230 20.162 1.00 80.44 99 THR A C 1
ATOM 781 O O . THR A 1 99 ? 5.106 16.452 20.278 1.00 80.44 99 THR A O 1
ATOM 784 N N . ALA A 1 100 ? 5.980 14.585 19.382 1.00 83.25 100 ALA A N 1
ATOM 785 C CA . ALA A 1 100 ? 7.008 15.210 18.547 1.00 83.25 100 ALA A CA 1
ATOM 786 C C . ALA A 1 100 ? 6.861 14.821 17.061 1.00 83.25 100 ALA A C 1
ATOM 788 O O . ALA A 1 100 ? 7.846 14.576 16.362 1.00 83.25 100 ALA A O 1
ATOM 789 N N . CYS A 1 101 ? 5.627 14.688 16.574 1.00 81.75 101 CYS A N 1
ATOM 790 C CA . CYS A 1 101 ? 5.366 14.390 15.169 1.00 81.75 101 CYS A CA 1
ATOM 791 C C . CYS A 1 101 ? 5.715 15.581 14.246 1.00 81.75 101 CYS A C 1
ATOM 793 O O . CYS A 1 101 ? 5.615 16.741 14.655 1.00 81.75 101 CYS A O 1
ATOM 795 N N . PRO A 1 102 ? 6.118 15.327 12.985 1.00 82.81 102 PRO A N 1
ATOM 796 C CA . PRO A 1 102 ? 6.359 16.384 12.003 1.00 82.81 102 PRO A CA 1
ATOM 797 C C . PRO A 1 102 ? 5.109 17.235 11.746 1.00 82.81 102 PRO A C 1
ATOM 799 O O . PRO A 1 102 ? 3.981 16.764 11.899 1.00 82.81 102 PRO A O 1
ATOM 802 N N . SER A 1 103 ? 5.296 18.476 11.285 1.00 85.06 103 SER A N 1
ATOM 803 C CA . SER A 1 103 ? 4.164 19.345 10.948 1.00 85.06 103 SER A CA 1
ATOM 804 C C . SER A 1 103 ? 3.291 18.729 9.848 1.00 85.06 103 SER A C 1
ATOM 806 O O . SER A 1 103 ? 3.788 18.082 8.922 1.00 85.06 103 SER A O 1
ATOM 808 N N . ALA A 1 104 ? 1.978 18.971 9.908 1.00 81.38 104 ALA A N 1
ATOM 809 C CA . ALA A 1 104 ? 1.037 18.447 8.916 1.00 81.38 104 ALA A CA 1
ATOM 810 C C . ALA A 1 104 ? 1.405 18.862 7.478 1.00 81.38 104 ALA A C 1
ATOM 812 O O . ALA A 1 104 ? 1.224 18.072 6.553 1.00 81.38 104 ALA A O 1
ATOM 813 N N . ILE A 1 105 ? 1.972 20.061 7.297 1.00 81.56 105 ILE A N 1
ATOM 814 C CA . ILE A 1 105 ? 2.479 20.547 6.005 1.00 81.56 105 ILE A CA 1
ATOM 815 C C . ILE A 1 105 ? 3.646 19.676 5.524 1.00 81.56 105 ILE A C 1
ATOM 817 O O . ILE A 1 105 ? 3.628 19.207 4.388 1.00 81.56 105 ILE A O 1
ATOM 821 N N . ALA A 1 106 ? 4.625 19.391 6.389 1.00 81.19 106 ALA A N 1
ATOM 822 C CA . ALA A 1 106 ? 5.765 18.543 6.040 1.00 81.19 106 ALA A CA 1
ATOM 823 C C . ALA A 1 106 ? 5.337 17.114 5.653 1.00 81.19 106 ALA A C 1
ATOM 825 O O . ALA A 1 106 ? 5.948 16.496 4.780 1.00 81.19 106 ALA A O 1
ATOM 826 N N . VAL A 1 107 ? 4.269 16.592 6.265 1.00 81.31 107 VAL A N 1
ATOM 827 C CA . VAL A 1 107 ? 3.689 15.288 5.909 1.00 81.31 107 VAL A CA 1
ATOM 828 C C . VAL A 1 107 ? 2.941 15.347 4.572 1.00 81.31 107 VAL A C 1
ATOM 830 O O . VAL A 1 107 ? 3.174 14.491 3.716 1.00 81.31 107 VAL A O 1
ATOM 833 N N . HIS A 1 108 ? 2.080 16.345 4.351 1.00 78.56 108 HIS A N 1
ATOM 834 C CA . HIS A 1 108 ? 1.278 16.457 3.122 1.00 78.56 108 HIS A CA 1
ATOM 835 C C . HIS A 1 108 ? 2.138 16.650 1.871 1.00 78.56 108 HIS A C 1
ATOM 837 O O . HIS A 1 108 ? 1.880 16.006 0.856 1.00 78.56 108 HIS A O 1
ATOM 843 N N . LEU A 1 109 ? 3.210 17.446 1.957 1.00 75.38 109 LEU A N 1
ATOM 844 C CA . LEU A 1 109 ? 4.153 17.627 0.847 1.00 75.38 109 LEU A CA 1
ATOM 845 C C . LEU A 1 109 ? 4.751 16.289 0.375 1.00 75.38 109 LEU A C 1
ATOM 847 O O . LEU A 1 109 ? 4.955 16.074 -0.822 1.00 75.38 109 LEU A O 1
ATOM 851 N N . ARG A 1 110 ? 4.963 15.339 1.298 1.00 70.69 110 ARG A N 1
ATOM 852 C CA . ARG A 1 110 ? 5.609 14.050 1.007 1.00 70.69 110 ARG A CA 1
ATOM 853 C C . ARG A 1 110 ? 4.654 12.886 0.763 1.00 70.69 110 ARG A C 1
ATOM 855 O O . ARG A 1 110 ? 5.026 11.985 0.016 1.00 70.69 110 ARG A O 1
ATOM 862 N N . THR A 1 111 ? 3.450 12.903 1.319 1.00 63.91 111 THR A N 1
ATOM 863 C CA . THR A 1 111 ? 2.466 11.809 1.182 1.00 63.91 111 THR A CA 1
ATOM 864 C C . THR A 1 111 ? 1.532 11.955 -0.027 1.00 63.91 111 THR A C 1
ATOM 866 O O . THR A 1 111 ? 1.024 10.934 -0.496 1.00 63.91 111 THR A O 1
ATOM 869 N N . GLY A 1 112 ? 1.416 13.166 -0.601 1.00 56.09 112 GLY A N 1
ATOM 870 C CA . GLY A 1 112 ? 0.738 13.430 -1.881 1.00 56.09 112 GLY A CA 1
ATOM 871 C C . GLY A 1 112 ? -0.759 13.700 -1.787 1.00 56.09 112 GLY A C 1
ATOM 872 O O . GLY A 1 112 ? -1.511 12.828 -1.299 1.00 56.09 112 GLY A O 1
#

pLDDT: mean 83.42, std 13.5, range [34.41, 95.62]